Protein AF-A0A7S2GVP0-F1 (afdb_monomer_lite)

Organism: NCBI:txid156173

Secondary structure (DSSP, 8-state):
-----GGG--HHHHHTTPPP--S-SS-HHHHHHHHHHHHHHHHTT--EE-S--TT-SS--PPPTTSPEEEE--TT--S-HHHHHHHHHHHHHHHHHHHHHHTS-------EEEE--TT----S--S---

Structure (mmCIF, N/CA/C/O backbone):
data_AF-A0A7S2GVP0-F1
#
_entry.id   AF-A0A7S2GVP0-F1
#
loop_
_atom_site.group_PDB
_atom_site.id
_atom_site.type_symbol
_atom_site.label_atom_id
_atom_site.label_alt_id
_atom_site.label_comp_id
_atom_site.label_asym_id
_atom_site.label_entity_id
_atom_site.label_seq_id
_atom_site.pdbx_PDB_ins_code
_atom_site.Cartn_x
_atom_site.Cartn_y
_atom_site.Cartn_z
_atom_site.occupancy
_atom_site.B_iso_or_equiv
_atom_site.auth_seq_id
_atom_site.auth_comp_id
_atom_site.auth_asym_id
_atom_site.auth_atom_id
_atom_site.pdbx_PDB_model_num
ATOM 1 N N . GLY A 1 1 ? -15.926 -4.786 -2.960 1.00 49.50 1 GLY A N 1
ATOM 2 C CA . GLY A 1 1 ? -16.446 -4.780 -1.572 1.00 49.50 1 GLY A CA 1
ATOM 3 C C . GLY A 1 1 ? -15.434 -5.474 -0.687 1.00 49.50 1 GLY A C 1
ATOM 4 O O . GLY A 1 1 ? -14.997 -6.552 -1.067 1.00 49.50 1 GLY A O 1
ATOM 5 N N . MET A 1 2 ? -14.986 -4.839 0.401 1.00 56.81 2 MET A N 1
ATOM 6 C CA . MET A 1 2 ? -13.910 -5.371 1.254 1.00 56.81 2 MET A CA 1
ATOM 7 C C . MET A 1 2 ? -14.282 -6.710 1.903 1.00 56.81 2 MET A C 1
ATOM 9 O O . MET A 1 2 ? -15.442 -6.925 2.243 1.00 56.81 2 MET A O 1
ATOM 13 N N . LEU A 1 3 ? -13.283 -7.576 2.103 1.00 61.59 3 LEU A N 1
ATOM 14 C CA . LEU A 1 3 ? -13.438 -8.898 2.729 1.00 61.59 3 LEU A CA 1
ATOM 15 C C . LEU A 1 3 ? -13.035 -8.936 4.213 1.00 61.59 3 LEU A C 1
ATOM 17 O O . LEU A 1 3 ? -13.135 -9.987 4.841 1.00 61.59 3 LEU A O 1
ATOM 21 N N . VAL A 1 4 ? -12.564 -7.824 4.784 1.00 65.56 4 VAL A N 1
ATOM 22 C CA . VAL A 1 4 ? -12.061 -7.816 6.163 1.00 65.56 4 VAL A CA 1
ATOM 23 C C . VAL A 1 4 ? -13.197 -7.641 7.138 1.00 65.56 4 VAL A C 1
ATOM 25 O O . VAL A 1 4 ? -13.856 -6.602 7.162 1.00 65.56 4 VAL A O 1
ATOM 28 N N . ASP A 1 5 ? -13.329 -8.621 8.017 1.00 73.00 5 ASP A N 1
ATOM 29 C CA . ASP A 1 5 ? -14.001 -8.427 9.284 1.00 73.00 5 ASP A CA 1
ATOM 30 C C . ASP A 1 5 ? -13.078 -7.645 10.231 1.00 73.00 5 ASP A C 1
ATOM 32 O O . ASP A 1 5 ? -12.145 -8.191 10.823 1.00 73.00 5 ASP A O 1
ATOM 36 N N . LEU A 1 6 ? -13.313 -6.336 10.344 1.00 79.44 6 LEU A N 1
ATOM 37 C CA . LEU A 1 6 ? -12.548 -5.461 11.237 1.00 79.44 6 LEU A CA 1
ATOM 38 C C . LEU A 1 6 ? -12.749 -5.828 12.715 1.00 79.44 6 LEU A C 1
ATOM 40 O O . LEU A 1 6 ? -11.907 -5.480 13.538 1.00 79.44 6 LEU A O 1
ATOM 44 N N . SER A 1 7 ? -13.812 -6.568 13.058 1.00 77.19 7 SER A N 1
ATOM 45 C CA . SER A 1 7 ? -14.037 -7.035 14.430 1.00 77.19 7 SER A CA 1
ATOM 46 C C . SER A 1 7 ? -13.046 -8.120 14.865 1.00 77.19 7 SER A C 1
ATOM 48 O O . SER A 1 7 ? -12.841 -8.320 16.060 1.00 77.19 7 SER A O 1
ATOM 50 N N . ALA A 1 8 ? -12.364 -8.767 13.912 1.00 80.69 8 ALA A N 1
ATOM 51 C CA . ALA A 1 8 ? -11.320 -9.753 14.183 1.00 80.69 8 ALA A CA 1
ATOM 52 C C . ALA A 1 8 ? -9.960 -9.124 14.554 1.00 80.69 8 ALA A C 1
ATOM 54 O O . ALA A 1 8 ? -9.002 -9.850 14.832 1.00 80.69 8 ALA A O 1
ATOM 55 N N . ILE A 1 9 ? -9.838 -7.791 14.535 1.00 85.19 9 ILE A N 1
ATOM 56 C CA . ILE A 1 9 ? -8.599 -7.096 14.897 1.00 85.19 9 ILE A CA 1
ATOM 57 C C . ILE A 1 9 ? -8.457 -7.051 16.424 1.00 85.19 9 ILE A C 1
ATOM 59 O O . ILE A 1 9 ? -9.256 -6.429 17.122 1.00 85.19 9 ILE A O 1
ATOM 63 N N . ASP A 1 10 ? -7.380 -7.639 16.953 1.00 88.31 10 ASP A N 1
ATOM 64 C CA . ASP A 1 10 ? -6.986 -7.448 18.353 1.00 88.31 10 ASP A CA 1
ATOM 65 C C . ASP A 1 10 ? -6.257 -6.108 18.530 1.00 88.31 10 ASP A C 1
ATOM 67 O O . ASP A 1 10 ? -5.024 -6.013 18.515 1.00 88.31 10 ASP A O 1
ATOM 71 N N . TYR A 1 11 ? -7.043 -5.050 18.725 1.00 89.69 11 TYR A N 1
ATOM 72 C CA . TYR A 1 11 ? -6.526 -3.707 18.979 1.00 89.69 11 TYR A CA 1
ATOM 73 C C . TYR A 1 11 ? -5.663 -3.624 20.243 1.00 89.69 11 TYR A C 1
ATOM 75 O O . TYR A 1 11 ? -4.774 -2.777 20.316 1.00 89.69 11 TYR A O 1
ATOM 83 N N . SER A 1 12 ? -5.870 -4.515 21.221 1.00 88.50 12 SER A N 1
ATOM 84 C CA . SER A 1 12 ? -5.071 -4.533 22.449 1.00 88.50 12 SER A CA 1
ATOM 85 C C . SER A 1 12 ? -3.629 -4.961 22.173 1.00 88.50 12 SER A C 1
ATOM 87 O O . SER A 1 12 ? -2.695 -4.423 22.769 1.00 88.50 12 SER A O 1
ATOM 89 N N . THR A 1 13 ? -3.435 -5.895 21.238 1.00 89.81 13 THR A N 1
ATOM 90 C CA . THR A 1 13 ? -2.105 -6.323 20.797 1.00 89.81 13 THR A CA 1
ATOM 91 C C . THR A 1 13 ? -1.392 -5.198 20.059 1.00 89.81 13 THR A C 1
ATOM 93 O O . THR A 1 13 ? -0.245 -4.902 20.389 1.00 89.81 13 THR A O 1
ATOM 96 N N . ILE A 1 14 ? -2.080 -4.501 19.150 1.00 90.44 14 ILE A N 1
ATOM 97 C CA . ILE A 1 14 ? -1.516 -3.341 18.440 1.00 90.44 14 ILE A CA 1
ATOM 98 C C . ILE A 1 14 ? -1.130 -2.232 19.431 1.00 90.44 14 ILE A C 1
ATOM 100 O O . ILE A 1 14 ? -0.030 -1.689 19.355 1.00 90.44 14 ILE A O 1
ATOM 104 N N . ALA A 1 15 ? -1.995 -1.927 20.406 1.00 88.62 15 ALA A N 1
ATOM 105 C CA . ALA A 1 15 ? -1.746 -0.892 21.411 1.00 88.62 15 ALA A CA 1
ATOM 106 C C . ALA A 1 15 ? -0.496 -1.159 22.272 1.00 88.62 15 ALA A C 1
ATOM 108 O O . ALA A 1 15 ? 0.133 -0.218 22.748 1.00 88.62 15 ALA A O 1
ATOM 109 N N . ARG A 1 16 ? -0.112 -2.431 22.452 1.00 91.38 16 ARG A N 1
ATOM 110 C CA . ARG A 1 16 ? 1.105 -2.843 23.177 1.00 91.38 16 ARG A CA 1
ATOM 111 C C . ARG A 1 16 ? 2.342 -2.984 22.276 1.00 91.38 16 ARG A C 1
ATOM 113 O O . ARG A 1 16 ? 3.358 -3.493 22.738 1.00 91.38 16 ARG A O 1
ATOM 120 N N . GLY A 1 17 ? 2.265 -2.567 21.010 1.00 87.62 17 GLY A N 1
ATOM 121 C CA . GLY A 1 17 ? 3.364 -2.674 20.041 1.00 87.62 17 GLY A CA 1
ATOM 122 C C . GLY A 1 17 ? 3.487 -4.046 19.368 1.00 87.62 17 GLY A C 1
ATOM 123 O O . GLY A 1 17 ? 4.533 -4.365 18.809 1.00 87.62 17 GLY A O 1
ATOM 124 N N . GLY A 1 18 ? 2.448 -4.879 19.436 1.00 91.44 18 GLY A N 1
ATOM 125 C CA . GLY A 1 18 ? 2.398 -6.163 18.742 1.00 91.44 18 GLY A CA 1
ATOM 126 C C . GLY A 1 18 ? 2.017 -6.041 17.264 1.00 91.44 18 GLY A C 1
ATOM 127 O O . GLY A 1 18 ? 1.566 -4.999 16.791 1.00 91.44 18 GLY A O 1
ATOM 128 N N . VAL A 1 19 ? 2.169 -7.148 16.536 1.00 89.69 19 VAL A N 1
ATOM 129 C CA . VAL A 1 19 ? 1.882 -7.237 15.097 1.00 89.69 19 VAL A CA 1
ATOM 130 C C . VAL A 1 19 ? 0.524 -7.895 14.868 1.00 89.69 19 VAL A C 1
ATOM 132 O O . VAL A 1 19 ? 0.249 -8.970 15.399 1.00 89.69 19 VAL A O 1
ATOM 135 N N . PHE A 1 20 ? -0.305 -7.275 14.030 1.00 88.19 20 PHE A N 1
ATOM 136 C CA . PHE A 1 20 ? -1.538 -7.867 13.514 1.00 88.19 20 PHE A CA 1
ATOM 137 C C . PHE A 1 20 ? -1.327 -8.377 12.082 1.00 88.19 20 PHE A C 1
ATOM 139 O O . PHE A 1 20 ? -0.672 -7.720 11.275 1.00 88.19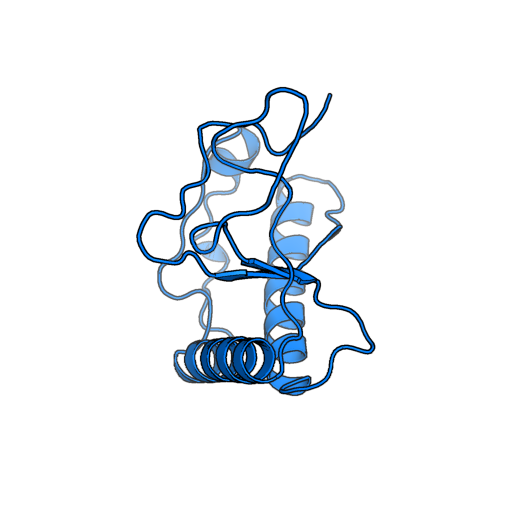 20 PHE A O 1
ATOM 146 N N . THR A 1 21 ? -1.906 -9.535 11.750 1.00 88.81 21 THR A N 1
ATOM 147 C CA . THR A 1 21 ? -1.867 -10.099 10.392 1.00 88.81 21 THR A CA 1
ATOM 148 C C . THR A 1 21 ? -3.264 -10.511 9.936 1.00 88.81 21 THR A C 1
ATOM 150 O O . THR A 1 21 ? -4.051 -11.039 10.718 1.00 88.81 21 THR A O 1
ATOM 153 N N . SER A 1 22 ? -3.565 -10.299 8.653 1.00 86.56 22 SER A N 1
ATOM 154 C CA . SER A 1 22 ? -4.806 -10.748 8.013 1.00 86.56 22 SER A CA 1
ATOM 155 C C . SER A 1 22 ? -4.493 -11.461 6.701 1.00 86.56 22 SER A C 1
ATOM 157 O O . SER A 1 22 ? -3.666 -10.997 5.918 1.00 86.56 22 SER A O 1
ATOM 159 N N . ARG A 1 23 ? -5.153 -12.599 6.456 1.00 84.69 23 ARG A N 1
ATOM 160 C CA . ARG A 1 23 ? -4.939 -13.434 5.257 1.00 84.69 23 ARG A CA 1
ATOM 161 C C . ARG A 1 23 ? -5.842 -13.071 4.076 1.00 84.69 23 ARG A C 1
ATOM 163 O O . ARG A 1 23 ? -5.585 -13.521 2.967 1.00 84.69 23 ARG A O 1
ATOM 170 N N . ALA A 1 24 ? -6.887 -12.281 4.306 1.00 86.44 24 ALA A N 1
ATOM 171 C CA . ALA A 1 24 ? -7.902 -11.950 3.306 1.00 86.44 24 ALA A CA 1
ATOM 172 C C . ALA A 1 24 ? -8.254 -10.457 3.361 1.00 86.44 24 ALA A C 1
ATOM 174 O O . ALA A 1 24 ? -9.423 -10.083 3.413 1.00 86.44 24 ALA A O 1
ATOM 175 N N . PHE A 1 25 ? -7.225 -9.597 3.391 1.00 90.19 25 PHE A N 1
ATOM 176 C CA . PHE A 1 25 ? -7.435 -8.153 3.515 1.00 90.19 25 PHE A CA 1
ATOM 177 C C . PHE A 1 25 ? -8.176 -7.554 2.309 1.00 90.19 25 PHE A C 1
ATOM 179 O O . PHE A 1 25 ? -9.059 -6.711 2.452 1.00 90.19 25 PHE A O 1
ATOM 186 N N . LEU A 1 26 ? -7.848 -8.036 1.110 1.00 92.94 26 LEU A N 1
ATOM 187 C CA . LEU A 1 26 ? -8.411 -7.558 -0.147 1.00 92.94 26 LEU A CA 1
ATOM 188 C C . LEU A 1 26 ? -9.064 -8.706 -0.924 1.00 92.94 26 LEU A C 1
ATOM 190 O O . LEU A 1 26 ? -8.631 -9.856 -0.801 1.00 92.94 26 LEU A O 1
ATOM 194 N N . PRO A 1 27 ? -10.061 -8.406 -1.773 1.00 93.56 27 PRO A N 1
ATOM 195 C CA . PRO A 1 27 ? -10.568 -9.359 -2.751 1.00 93.56 27 PRO A CA 1
ATOM 196 C C . PRO A 1 27 ? -9.453 -9.900 -3.662 1.00 93.56 27 PRO A C 1
ATOM 198 O O . PRO A 1 27 ? -8.612 -9.115 -4.105 1.00 93.56 27 PRO A O 1
ATOM 201 N N . PRO A 1 28 ? -9.466 -11.198 -4.029 1.00 94.69 28 PRO A N 1
ATOM 202 C CA . PRO A 1 28 ? -8.472 -11.773 -4.940 1.00 94.69 28 PRO A CA 1
ATOM 203 C C . PRO A 1 28 ? -8.342 -11.023 -6.272 1.00 94.69 28 PRO A C 1
ATOM 205 O O . PRO A 1 28 ? -7.235 -10.870 -6.778 1.00 94.69 28 PRO A O 1
ATOM 208 N N . ALA A 1 29 ? -9.456 -10.512 -6.806 1.00 96.00 29 ALA A N 1
ATOM 209 C CA . ALA A 1 29 ? -9.462 -9.712 -8.030 1.00 96.00 29 ALA A CA 1
ATOM 210 C C . ALA A 1 29 ? -8.670 -8.404 -7.872 1.00 96.00 29 ALA A C 1
ATOM 212 O O . ALA A 1 29 ? -7.858 -8.081 -8.728 1.00 96.00 29 ALA A O 1
ATOM 213 N N . LEU A 1 30 ? -8.833 -7.699 -6.747 1.00 96.50 30 LEU A N 1
ATOM 214 C CA . LEU A 1 30 ? -8.085 -6.471 -6.473 1.00 96.50 30 LEU A CA 1
ATOM 215 C C . LEU A 1 30 ? -6.588 -6.755 -6.287 1.00 96.50 30 LEU A C 1
ATOM 217 O O . LEU A 1 30 ? -5.751 -5.998 -6.768 1.00 96.50 30 LEU A O 1
ATOM 221 N N . ILE A 1 31 ? -6.238 -7.870 -5.636 1.00 96.62 31 ILE A N 1
ATOM 222 C CA . ILE A 1 31 ? -4.839 -8.313 -5.516 1.00 96.62 31 ILE A CA 1
ATOM 223 C C . ILE A 1 31 ? -4.233 -8.569 -6.902 1.00 96.62 31 ILE A C 1
ATOM 225 O O . ILE A 1 31 ? -3.086 -8.190 -7.136 1.00 96.62 31 ILE A O 1
ATOM 229 N N . ALA A 1 32 ? -4.983 -9.206 -7.806 1.00 97.50 32 ALA A N 1
ATOM 230 C CA . ALA A 1 32 ? -4.541 -9.440 -9.176 1.00 97.50 32 ALA A CA 1
ATOM 231 C C . ALA A 1 32 ? -4.332 -8.116 -9.929 1.00 97.50 32 ALA A C 1
ATOM 233 O O . ALA A 1 32 ? -3.239 -7.899 -10.440 1.00 97.50 32 ALA A O 1
ATOM 234 N N . SER A 1 33 ? -5.298 -7.192 -9.889 1.00 98.12 33 SER A N 1
ATOM 235 C CA . SER A 1 33 ? -5.172 -5.874 -10.531 1.00 98.12 33 SER A CA 1
ATOM 236 C C . SER A 1 33 ? -3.967 -5.076 -10.025 1.00 98.12 33 SER A C 1
ATOM 238 O O . SER A 1 33 ? -3.187 -4.574 -10.826 1.00 98.12 33 SER A O 1
ATOM 240 N N . LEU A 1 34 ? -3.752 -5.005 -8.705 1.00 97.94 34 LEU A N 1
ATOM 241 C CA . LEU A 1 34 ? -2.594 -4.306 -8.125 1.00 97.94 34 LEU A CA 1
ATOM 242 C C . LEU A 1 34 ? -1.259 -4.951 -8.527 1.00 97.94 34 LEU A C 1
ATOM 244 O O . LEU A 1 34 ? -0.256 -4.259 -8.695 1.00 97.94 34 LEU A O 1
ATOM 248 N N . ARG A 1 35 ? -1.228 -6.282 -8.666 1.00 97.69 35 ARG A N 1
ATOM 249 C CA . ARG A 1 35 ? -0.039 -7.005 -9.127 1.00 97.69 35 ARG A CA 1
ATOM 250 C C . ARG A 1 35 ? 0.250 -6.710 -10.594 1.00 97.69 35 ARG A C 1
ATOM 252 O O . ARG A 1 35 ? 1.393 -6.405 -10.923 1.00 97.69 35 ARG A O 1
ATOM 259 N N . ASP A 1 36 ? -0.759 -6.816 -11.448 1.00 98.19 36 ASP A N 1
ATOM 260 C CA . ASP A 1 36 ? -0.618 -6.589 -12.885 1.00 98.19 36 ASP A CA 1
ATOM 261 C C . ASP A 1 36 ? -0.217 -5.134 -13.165 1.00 98.19 36 ASP A C 1
ATOM 263 O O . ASP A 1 36 ? 0.660 -4.881 -13.990 1.00 98.19 36 ASP A O 1
ATOM 267 N N . ASP A 1 37 ? -0.765 -4.188 -12.400 1.00 98.19 37 ASP A N 1
ATOM 268 C CA . ASP A 1 37 ? -0.365 -2.782 -12.409 1.00 98.19 37 ASP A CA 1
ATOM 269 C C . ASP A 1 37 ? 1.113 -2.588 -12.036 1.00 98.19 37 ASP A C 1
ATOM 271 O O . ASP A 1 37 ? 1.859 -1.936 -12.768 1.00 98.19 37 ASP A O 1
ATOM 275 N N . ALA A 1 38 ? 1.578 -3.204 -10.943 1.00 97.25 38 ALA A N 1
ATOM 276 C CA . ALA A 1 38 ? 2.982 -3.129 -10.540 1.00 97.25 38 ALA A CA 1
ATOM 277 C C . ALA A 1 38 ? 3.931 -3.688 -11.619 1.00 97.25 38 ALA A C 1
ATOM 279 O O . ALA A 1 38 ? 4.968 -3.085 -11.894 1.00 97.25 38 ALA A O 1
ATOM 280 N N . LEU A 1 39 ? 3.569 -4.805 -12.258 1.00 95.88 39 LEU A N 1
ATOM 281 C CA . LEU A 1 39 ? 4.357 -5.414 -13.336 1.00 95.88 39 LEU A CA 1
ATOM 282 C C . LEU A 1 39 ? 4.361 -4.556 -14.608 1.00 95.88 39 LEU A C 1
ATOM 284 O O . LEU A 1 39 ? 5.404 -4.402 -15.247 1.00 95.88 39 LEU A O 1
ATOM 288 N N . ALA A 1 40 ? 3.220 -3.963 -14.965 1.00 97.00 40 ALA A N 1
ATOM 289 C CA . ALA A 1 40 ? 3.131 -3.041 -16.091 1.00 97.00 40 ALA A CA 1
ATOM 290 C C . ALA A 1 40 ? 4.038 -1.823 -15.868 1.00 97.00 40 ALA A C 1
ATOM 292 O O . ALA A 1 40 ? 4.854 -1.496 -16.732 1.00 97.00 40 ALA A O 1
ATOM 293 N N . LEU A 1 41 ? 3.972 -1.216 -14.681 1.00 97.00 41 LEU A N 1
ATOM 294 C CA . LEU A 1 41 ? 4.819 -0.088 -14.296 1.00 97.00 41 LEU A CA 1
ATOM 295 C C . LEU A 1 41 ? 6.314 -0.450 -14.283 1.00 97.00 41 LEU A C 1
ATOM 297 O O . LEU A 1 41 ? 7.144 0.367 -14.690 1.00 97.00 41 LEU A O 1
ATOM 301 N N . GLU A 1 42 ? 6.680 -1.664 -13.857 1.00 94.44 42 GLU A N 1
ATOM 302 C CA . GLU A 1 42 ? 8.065 -2.150 -13.944 1.00 94.44 42 GLU A CA 1
ATOM 303 C C . GLU A 1 42 ? 8.521 -2.248 -15.403 1.00 94.44 42 GLU A C 1
ATOM 305 O O . GLU A 1 42 ? 9.574 -1.713 -15.751 1.00 94.44 42 GLU A O 1
ATOM 310 N N . SER A 1 43 ? 7.714 -2.864 -16.272 1.00 94.44 43 SER A N 1
ATOM 311 C CA . SER A 1 43 ? 8.044 -3.033 -17.697 1.00 94.44 43 SER A CA 1
ATOM 312 C C . SER A 1 43 ? 8.205 -1.705 -18.448 1.00 94.44 43 SER A C 1
ATOM 314 O O . SER A 1 43 ? 8.938 -1.627 -19.431 1.00 94.44 43 SER A O 1
ATOM 316 N N . GLN A 1 44 ? 7.554 -0.651 -17.954 1.00 95.12 44 GLN A N 1
ATOM 317 C CA . GLN A 1 44 ? 7.626 0.716 -18.471 1.00 95.12 44 GLN A CA 1
ATOM 318 C C . GLN A 1 44 ? 8.799 1.522 -17.887 1.00 95.12 44 GLN A C 1
ATOM 320 O O . GLN A 1 44 ? 8.996 2.676 -18.258 1.00 95.12 44 GLN A O 1
ATOM 325 N N . GLY A 1 45 ? 9.585 0.940 -16.975 1.00 93.38 45 GLY A N 1
ATOM 326 C CA . GLY A 1 45 ? 10.747 1.596 -16.374 1.00 93.38 45 GLY A CA 1
ATOM 327 C C . GLY A 1 45 ? 10.401 2.637 -15.307 1.00 93.38 45 GLY A C 1
ATOM 328 O O . GLY A 1 45 ? 11.218 3.507 -15.017 1.00 93.38 45 GLY A O 1
ATOM 329 N N . HIS A 1 46 ? 9.209 2.574 -14.703 1.00 93.38 46 HIS A N 1
ATOM 330 C CA . HIS A 1 46 ? 8.796 3.544 -13.680 1.00 93.38 46 HIS A CA 1
ATOM 331 C C . HIS A 1 46 ? 9.432 3.312 -12.301 1.00 93.38 46 HIS A C 1
ATOM 333 O O . HIS A 1 46 ? 9.344 4.186 -11.432 1.00 93.38 46 HIS A O 1
ATOM 339 N N . PHE A 1 47 ? 10.041 2.147 -12.085 1.00 92.19 47 PHE A N 1
ATOM 340 C CA . PHE A 1 47 ? 10.686 1.776 -10.831 1.00 92.19 47 PHE A CA 1
ATOM 341 C C . PHE A 1 47 ? 12.125 2.285 -10.756 1.00 92.19 47 PHE A C 1
ATOM 343 O O . PHE A 1 47 ? 12.845 2.302 -11.751 1.00 92.19 47 PHE A O 1
ATOM 350 N N . ALA A 1 48 ? 12.555 2.625 -9.544 1.00 86.94 48 ALA A N 1
ATOM 351 C CA . ALA A 1 48 ? 13.934 2.982 -9.245 1.00 86.94 48 ALA A CA 1
ATOM 352 C C . ALA A 1 48 ? 14.497 2.071 -8.142 1.00 86.94 48 ALA A C 1
ATOM 354 O O . ALA A 1 48 ? 13.736 1.605 -7.288 1.00 86.94 48 ALA A O 1
ATOM 355 N N . PRO A 1 49 ? 15.816 1.822 -8.121 1.00 80.94 49 PRO A N 1
ATOM 356 C CA . PRO A 1 49 ? 16.461 1.177 -6.986 1.00 80.94 49 PRO A CA 1
ATOM 357 C C . PRO A 1 49 ? 16.190 1.923 -5.673 1.00 80.94 49 PRO A C 1
ATOM 359 O O . PRO A 1 49 ? 16.302 3.147 -5.589 1.00 80.94 49 PRO A O 1
ATOM 362 N N . SER A 1 50 ? 15.835 1.176 -4.632 1.00 73.56 50 SER A N 1
ATOM 363 C CA . SER A 1 50 ? 15.679 1.683 -3.271 1.00 73.56 50 SER A CA 1
ATOM 364 C C . SER A 1 50 ? 17.056 1.788 -2.616 1.00 73.56 50 SER A C 1
ATOM 366 O O . SER A 1 50 ? 17.706 0.771 -2.403 1.00 73.56 50 SER A O 1
ATOM 368 N N . GLY A 1 51 ? 17.479 3.000 -2.231 1.00 57.81 51 GLY A N 1
ATOM 369 C CA . GLY A 1 51 ? 18.755 3.316 -1.547 1.00 57.81 51 GLY A CA 1
ATOM 370 C C . GLY A 1 51 ? 19.043 2.582 -0.226 1.00 57.81 51 GLY A C 1
ATOM 371 O O . GLY A 1 51 ? 20.086 2.800 0.387 1.00 57.81 51 GLY A O 1
ATOM 372 N N . LEU A 1 52 ? 18.140 1.708 0.216 1.00 56.28 52 LEU A N 1
ATOM 373 C CA . LEU A 1 52 ? 18.356 0.727 1.276 1.00 56.28 52 LEU A CA 1
ATOM 374 C C . LEU A 1 52 ? 19.036 -0.517 0.673 1.00 56.28 52 LEU A C 1
ATOM 376 O O . LEU A 1 52 ? 18.417 -1.573 0.575 1.00 56.28 52 LEU A O 1
ATOM 380 N N . SER A 1 53 ? 20.273 -0.377 0.189 1.00 46.66 53 SER A N 1
ATOM 381 C CA . SER A 1 53 ? 21.035 -1.513 -0.345 1.00 46.66 53 SER A CA 1
ATOM 382 C C . SER A 1 53 ? 21.637 -2.365 0.774 1.00 46.66 53 SER A C 1
ATOM 384 O O . SER A 1 53 ? 21.907 -1.897 1.884 1.00 46.66 53 SER A O 1
ATOM 386 N N . ASN A 1 54 ? 21.918 -3.624 0.445 1.00 44.59 54 ASN A N 1
ATOM 387 C CA . ASN A 1 54 ? 22.581 -4.606 1.307 1.00 44.59 54 ASN A CA 1
ATOM 388 C C . ASN A 1 54 ? 24.013 -4.217 1.741 1.00 44.59 54 ASN A C 1
ATOM 390 O O . ASN A 1 54 ? 24.646 -4.957 2.492 1.00 44.59 54 ASN A O 1
ATOM 394 N N . THR A 1 55 ? 24.558 -3.092 1.264 1.00 42.72 55 THR A N 1
ATOM 395 C CA . THR A 1 55 ? 25.983 -2.740 1.387 1.00 42.72 55 THR A CA 1
ATOM 396 C C . THR A 1 55 ? 26.204 -1.257 1.687 1.00 42.72 55 THR A C 1
ATOM 398 O O . THR A 1 55 ? 27.079 -0.628 1.094 1.00 42.72 55 THR A O 1
ATOM 401 N N . ALA A 1 56 ? 25.423 -0.657 2.589 1.00 42.69 56 ALA A N 1
ATOM 402 C CA . ALA A 1 56 ? 25.556 0.757 2.946 1.00 42.69 56 ALA A CA 1
ATOM 403 C C . ALA A 1 56 ? 26.897 1.106 3.642 1.00 42.69 56 ALA A C 1
ATOM 405 O O . ALA A 1 56 ? 26.962 1.318 4.849 1.00 42.69 56 ALA A O 1
ATOM 406 N N . GLN A 1 57 ? 27.963 1.236 2.846 1.00 45.78 57 GLN A N 1
ATOM 407 C CA . GLN A 1 57 ? 29.174 2.000 3.130 1.00 45.78 57 GLN A CA 1
ATOM 408 C C . GLN A 1 57 ? 29.534 2.859 1.899 1.00 45.78 57 GLN A C 1
ATOM 410 O O . GLN A 1 57 ? 30.054 2.382 0.900 1.00 45.78 57 GLN A O 1
ATOM 415 N N . ILE A 1 58 ? 29.232 4.157 2.008 1.00 46.16 58 ILE A N 1
ATOM 416 C CA . ILE A 1 58 ? 29.974 5.319 1.472 1.00 46.16 58 ILE A CA 1
ATOM 417 C C . ILE A 1 58 ? 30.067 5.524 -0.064 1.00 46.16 58 ILE A C 1
ATOM 419 O O . ILE A 1 58 ? 30.275 6.657 -0.488 1.00 46.16 58 ILE A O 1
ATOM 423 N N . SER A 1 59 ? 29.787 4.553 -0.934 1.00 46.25 59 SER A N 1
ATOM 424 C CA . SER A 1 59 ? 29.725 4.805 -2.391 1.00 46.25 59 SER A CA 1
ATOM 425 C C . SER A 1 59 ? 28.858 3.765 -3.101 1.00 46.25 59 SER A C 1
ATOM 427 O O . SER A 1 59 ? 29.289 2.625 -3.254 1.00 46.25 59 SER A O 1
ATOM 429 N N . GLN A 1 60 ? 27.632 4.106 -3.509 1.00 50.59 60 GLN A N 1
ATOM 430 C CA . GLN A 1 60 ? 26.696 3.105 -4.038 1.00 50.59 60 GLN A CA 1
ATOM 431 C C . GLN A 1 60 ? 26.567 3.164 -5.559 1.00 50.59 60 GLN A C 1
ATOM 433 O O . GLN A 1 60 ? 25.958 4.076 -6.112 1.00 50.59 60 GLN A O 1
ATOM 438 N N . GLY A 1 61 ? 27.116 2.145 -6.219 1.00 43.16 61 GLY A N 1
ATOM 439 C CA . GLY A 1 61 ? 26.548 1.640 -7.460 1.00 43.16 61 GLY A CA 1
ATOM 440 C C . GLY A 1 61 ? 25.393 0.719 -7.088 1.00 43.16 61 GLY A C 1
ATOM 441 O O . GLY A 1 61 ? 25.606 -0.262 -6.379 1.00 43.16 61 GLY A O 1
ATOM 442 N N . PHE A 1 62 ? 24.183 1.061 -7.514 1.00 52.94 62 PHE A N 1
ATOM 443 C CA . PHE A 1 62 ? 23.064 0.129 -7.466 1.00 52.94 62 PHE A CA 1
ATOM 444 C C . PHE A 1 62 ? 23.394 -1.089 -8.337 1.00 52.94 62 PHE A C 1
ATOM 446 O O . PHE A 1 62 ? 23.895 -0.931 -9.452 1.00 52.94 62 PHE A O 1
ATOM 453 N N . GLY A 1 63 ? 23.159 -2.289 -7.819 1.00 55.53 63 GLY A N 1
ATOM 454 C CA . GLY A 1 63 ? 23.296 -3.538 -8.557 1.00 55.53 63 GLY A CA 1
ATOM 455 C C . GLY A 1 63 ? 21.954 -4.019 -9.106 1.00 55.53 63 GLY A C 1
ATOM 456 O O . GLY A 1 63 ? 20.892 -3.682 -8.588 1.00 55.53 63 GLY A O 1
ATOM 457 N N . ASP A 1 64 ? 21.989 -4.898 -10.108 1.00 60.47 64 ASP A N 1
ATOM 458 C CA . ASP A 1 64 ? 20.783 -5.455 -10.753 1.00 60.47 64 ASP A CA 1
ATOM 459 C C . ASP A 1 64 ? 19.846 -6.228 -9.800 1.00 60.47 64 ASP A C 1
ATOM 461 O O . ASP A 1 64 ? 18.688 -6.501 -10.136 1.00 60.47 64 ASP A O 1
ATOM 465 N N . ASN A 1 65 ? 20.348 -6.576 -8.610 1.00 64.25 65 ASN A N 1
ATOM 466 C CA . ASN A 1 65 ? 19.644 -7.329 -7.573 1.00 64.25 65 ASN A CA 1
ATOM 467 C C . ASN A 1 65 ? 19.001 -6.440 -6.499 1.00 64.25 65 ASN A C 1
ATOM 469 O O . ASN A 1 65 ? 18.388 -6.973 -5.572 1.00 64.25 65 ASN A O 1
ATOM 473 N N . ASP A 1 66 ? 19.146 -5.118 -6.585 1.00 69.56 66 ASP A N 1
ATOM 474 C CA . ASP A 1 66 ? 18.570 -4.225 -5.589 1.00 69.56 66 ASP A CA 1
ATOM 475 C C . ASP A 1 66 ? 17.040 -4.252 -5.620 1.00 69.56 66 ASP A C 1
ATOM 477 O O . ASP A 1 66 ? 16.389 -4.449 -6.652 1.00 69.56 66 ASP A O 1
ATOM 4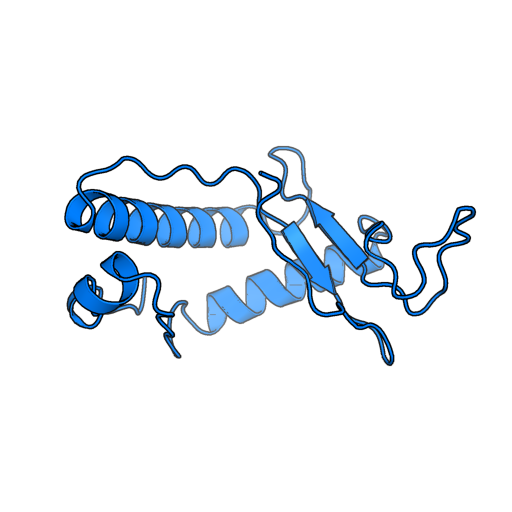81 N N . ARG A 1 67 ? 16.460 -4.032 -4.440 1.00 79.12 67 ARG A N 1
ATOM 482 C CA . ARG A 1 67 ? 15.027 -3.812 -4.277 1.00 79.12 67 ARG A CA 1
ATOM 483 C C . ARG A 1 67 ? 14.610 -2.622 -5.136 1.00 79.12 67 ARG A C 1
ATOM 485 O O . ARG A 1 67 ? 15.145 -1.525 -4.983 1.00 79.12 67 ARG A O 1
ATOM 492 N N . LEU A 1 68 ? 13.615 -2.822 -5.988 1.00 86.69 68 LEU A N 1
ATOM 493 C CA . LEU A 1 68 ? 13.033 -1.762 -6.798 1.00 86.69 68 LEU A CA 1
ATOM 494 C C . LEU A 1 68 ? 11.782 -1.217 -6.124 1.00 86.69 68 LEU A C 1
ATOM 496 O O . LEU A 1 68 ? 10.943 -1.986 -5.656 1.00 86.69 68 LEU A O 1
ATOM 500 N N . VAL A 1 69 ? 11.634 0.103 -6.110 1.00 90.19 69 VAL A N 1
ATOM 501 C CA . VAL A 1 69 ? 10.468 0.778 -5.541 1.00 90.19 69 VAL A CA 1
ATOM 502 C C . VAL A 1 69 ? 9.843 1.753 -6.524 1.00 90.19 69 VAL A C 1
ATOM 504 O O . VAL A 1 69 ? 10.520 2.372 -7.349 1.00 90.19 69 VAL A O 1
ATOM 507 N N . ARG A 1 70 ? 8.527 1.915 -6.402 1.00 94.69 70 ARG A N 1
ATOM 508 C CA . ARG A 1 70 ? 7.770 2.958 -7.089 1.00 94.69 70 ARG A CA 1
ATOM 509 C C . ARG A 1 70 ? 6.761 3.581 -6.141 1.00 94.69 70 ARG A C 1
ATOM 511 O O . ARG A 1 70 ? 5.784 2.934 -5.777 1.00 94.69 70 ARG A O 1
ATOM 518 N N . ALA A 1 71 ? 6.976 4.847 -5.790 1.00 93.44 71 ALA A N 1
ATOM 519 C CA . ALA A 1 71 ? 6.009 5.624 -5.024 1.00 93.44 71 ALA A CA 1
ATOM 520 C C . ALA A 1 71 ? 4.691 5.778 -5.794 1.00 93.44 71 ALA A C 1
ATOM 522 O O . ALA A 1 71 ? 4.690 6.072 -6.996 1.00 93.44 71 ALA A O 1
ATOM 523 N N . VAL A 1 72 ? 3.580 5.585 -5.085 1.00 93.44 72 VAL A N 1
ATOM 524 C CA . VAL A 1 72 ? 2.230 5.842 -5.579 1.00 93.44 72 VAL A CA 1
ATOM 525 C C . VAL A 1 72 ? 1.947 7.325 -5.394 1.00 93.44 72 VAL A C 1
ATOM 527 O O . VAL A 1 72 ? 1.693 7.796 -4.290 1.00 93.44 72 VAL A O 1
ATOM 530 N N . THR A 1 73 ? 2.018 8.063 -6.495 1.00 91.69 73 THR A N 1
ATOM 531 C CA . THR A 1 73 ? 1.734 9.498 -6.553 1.00 91.69 73 THR A CA 1
ATOM 532 C C . THR A 1 73 ? 0.446 9.748 -7.348 1.00 91.69 73 THR A C 1
ATOM 534 O O . THR A 1 73 ? 0.038 8.884 -8.131 1.00 91.69 73 THR A O 1
ATOM 537 N N . PRO A 1 74 ? -0.233 10.899 -7.174 1.00 87.69 74 PRO A N 1
ATOM 538 C CA . PRO A 1 74 ? -1.478 11.196 -7.896 1.00 87.69 74 PRO A CA 1
ATOM 539 C C . PRO A 1 74 ? -1.351 11.172 -9.427 1.00 87.69 74 PRO A C 1
ATOM 541 O O . PRO A 1 74 ? -2.329 10.912 -10.126 1.00 87.69 74 PRO A O 1
ATOM 544 N N . ASP A 1 75 ? -0.152 11.448 -9.935 1.00 90.44 75 ASP A N 1
ATOM 545 C CA . ASP A 1 75 ? 0.226 11.468 -11.348 1.00 90.44 75 ASP A CA 1
ATOM 546 C C . ASP A 1 75 ? 0.763 10.120 -11.860 1.00 90.44 75 ASP A C 1
ATOM 548 O O . ASP A 1 75 ? 1.083 10.004 -13.039 1.00 90.44 75 ASP A O 1
ATOM 552 N N . LEU A 1 76 ? 0.853 9.088 -11.012 1.00 93.12 76 LEU A N 1
ATOM 553 C CA . LEU A 1 76 ? 1.290 7.765 -11.449 1.00 93.12 76 LEU A CA 1
ATOM 554 C C . LEU A 1 76 ? 0.285 7.175 -12.452 1.00 93.12 76 LEU A C 1
ATOM 556 O O . LEU A 1 76 ? -0.909 7.026 -12.159 1.00 93.12 76 LEU A O 1
ATOM 560 N N . GLU A 1 77 ? 0.790 6.797 -13.623 1.00 92.00 77 GLU A N 1
ATOM 561 C CA . GLU A 1 77 ? 0.038 6.094 -14.664 1.00 92.00 77 GLU A CA 1
ATOM 562 C C . GLU A 1 77 ? -0.322 4.648 -14.262 1.00 92.00 77 GLU A C 1
ATOM 564 O O . GLU A 1 77 ? -0.035 4.203 -13.150 1.00 92.00 77 GLU A O 1
ATOM 569 N N . GLY A 1 78 ? -1.030 3.912 -15.122 1.00 94.38 78 GLY A N 1
ATOM 570 C CA . GLY A 1 78 ? -1.477 2.538 -14.845 1.00 94.38 78 GLY A CA 1
ATOM 571 C C . GLY A 1 78 ? -2.873 2.453 -14.217 1.00 94.38 78 GLY A C 1
ATOM 572 O O . GLY A 1 78 ? -3.715 3.328 -14.430 1.00 94.38 78 GLY A O 1
ATOM 573 N N . ASP A 1 79 ? -3.132 1.400 -13.444 1.00 97.06 79 ASP A N 1
ATOM 574 C CA . ASP A 1 79 ? -4.446 1.095 -12.865 1.00 97.06 79 ASP A CA 1
ATOM 575 C C . ASP A 1 79 ? -4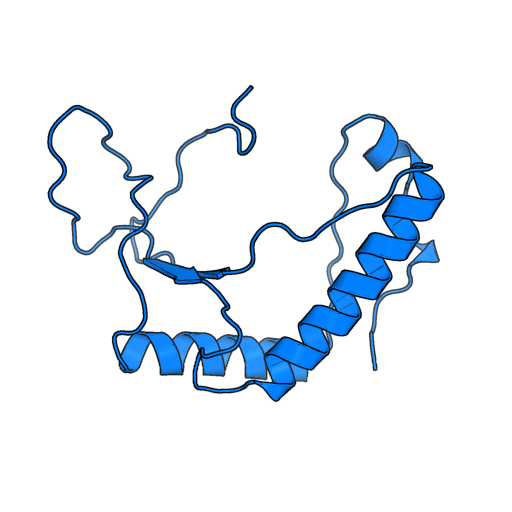.749 1.961 -11.629 1.00 97.06 79 ASP A C 1
ATOM 577 O O . ASP A 1 79 ? -4.625 1.571 -10.463 1.00 97.06 79 ASP A O 1
ATOM 581 N N . ARG A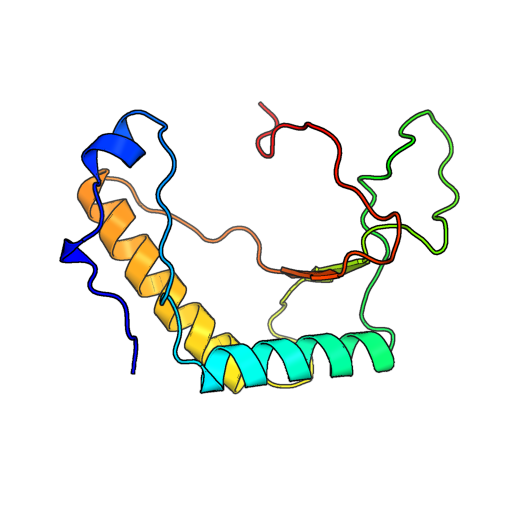 1 80 ? -5.155 3.203 -11.902 1.00 96.00 80 ARG A N 1
ATOM 582 C CA . ARG A 1 80 ? -5.543 4.178 -10.875 1.00 96.00 80 ARG A CA 1
ATOM 583 C C . ARG A 1 80 ? -6.756 3.723 -10.068 1.00 96.00 80 ARG A C 1
ATOM 585 O O . ARG A 1 80 ? -6.874 4.103 -8.903 1.00 96.00 80 ARG A O 1
ATOM 592 N N . ASP A 1 81 ? -7.655 2.944 -10.658 1.00 96.12 81 ASP A N 1
ATOM 593 C CA . ASP A 1 81 ? -8.896 2.549 -10.000 1.00 96.12 81 ASP A CA 1
ATOM 594 C C . ASP A 1 81 ? -8.659 1.424 -8.991 1.00 96.12 81 ASP A C 1
ATOM 596 O O . ASP A 1 81 ? -9.154 1.526 -7.865 1.00 96.12 81 ASP A O 1
ATOM 600 N N . ALA A 1 82 ? -7.806 0.445 -9.310 1.00 96.81 82 ALA A N 1
ATOM 601 C CA . ALA A 1 82 ? -7.344 -0.541 -8.334 1.00 96.81 82 ALA A CA 1
ATOM 602 C C . ALA A 1 82 ? -6.641 0.132 -7.145 1.00 96.81 82 ALA A C 1
ATOM 604 O O . ALA A 1 82 ? -6.947 -0.155 -5.984 1.00 96.81 82 ALA A O 1
ATOM 605 N N . ARG A 1 83 ? -5.751 1.101 -7.405 1.00 96.69 83 ARG A N 1
ATOM 606 C CA . ARG A 1 83 ? -5.068 1.847 -6.333 1.00 96.69 83 ARG A CA 1
ATOM 607 C C . ARG A 1 83 ? -6.038 2.653 -5.467 1.00 96.69 83 ARG A C 1
ATOM 609 O O . ARG A 1 83 ? -5.883 2.669 -4.250 1.00 96.69 83 ARG A O 1
ATOM 616 N N . ARG A 1 84 ? -7.070 3.265 -6.059 1.00 95.25 84 ARG A N 1
ATOM 617 C CA . ARG A 1 84 ? -8.141 3.953 -5.314 1.00 95.25 84 ARG A CA 1
ATOM 618 C C . ARG A 1 84 ? -8.978 2.996 -4.475 1.00 95.25 84 ARG A C 1
ATOM 620 O O . ARG A 1 84 ? -9.362 3.348 -3.363 1.00 95.25 84 ARG A O 1
ATOM 627 N N . GLU A 1 85 ? -9.303 1.809 -4.986 1.00 95.50 85 GLU A N 1
ATOM 628 C CA . GLU A 1 85 ? -10.035 0.812 -4.199 1.00 95.50 85 GLU A CA 1
ATOM 629 C C . GLU A 1 85 ? -9.202 0.335 -3.005 1.00 95.50 85 GLU A C 1
ATOM 631 O O . GLU A 1 85 ? -9.719 0.246 -1.889 1.00 95.50 85 GLU A O 1
ATOM 636 N N . PHE A 1 86 ? -7.903 0.118 -3.211 1.00 95.12 86 PHE A N 1
ATOM 637 C CA . PHE A 1 86 ? -6.976 -0.197 -2.132 1.00 95.12 86 PHE A CA 1
ATOM 638 C C . PHE A 1 86 ? -6.859 0.934 -1.101 1.00 95.12 86 PHE A C 1
ATOM 640 O O . PHE A 1 86 ? -6.927 0.663 0.098 1.00 95.12 86 PHE A O 1
ATOM 647 N N . ASP A 1 87 ? -6.767 2.192 -1.537 1.00 94.38 87 ASP A N 1
ATOM 648 C CA . ASP A 1 87 ? -6.696 3.344 -0.630 1.00 94.38 87 ASP A CA 1
ATOM 649 C C . ASP A 1 87 ? -7.958 3.474 0.239 1.00 94.38 87 ASP A C 1
ATOM 651 O O . ASP A 1 87 ? -7.864 3.684 1.446 1.00 94.38 87 ASP A O 1
ATOM 655 N N . ARG A 1 88 ? -9.152 3.222 -0.316 1.00 93.94 88 ARG A N 1
ATOM 656 C CA . ARG A 1 88 ? -10.392 3.162 0.486 1.00 93.94 88 ARG A CA 1
ATOM 657 C C . ARG A 1 88 ? -10.338 2.069 1.555 1.00 93.94 88 ARG A C 1
ATOM 659 O O . ARG A 1 88 ? -10.808 2.282 2.678 1.00 93.94 88 ARG A O 1
ATOM 666 N N . ALA A 1 89 ? -9.771 0.908 1.225 1.00 92.69 89 ALA A N 1
ATOM 667 C CA . ALA A 1 89 ? -9.610 -0.177 2.187 1.00 92.69 89 ALA A CA 1
ATOM 668 C C . ALA A 1 89 ? -8.615 0.188 3.298 1.00 92.69 89 ALA A C 1
ATOM 670 O O . ALA A 1 89 ? -8.900 -0.015 4.481 1.00 92.69 89 ALA A O 1
ATOM 671 N N . LEU A 1 90 ? -7.485 0.801 2.936 1.00 93.06 90 LEU A N 1
ATOM 672 C CA . LEU A 1 90 ? -6.509 1.315 3.894 1.00 93.06 90 LEU A CA 1
ATOM 673 C C . LEU A 1 90 ? -7.075 2.437 4.764 1.00 93.06 90 LEU A C 1
ATOM 675 O O . LEU A 1 90 ? -6.813 2.448 5.961 1.00 93.06 90 LEU A O 1
ATOM 679 N N . GLN A 1 91 ? -7.843 3.371 4.202 1.00 93.62 91 GLN A N 1
ATOM 680 C CA . GLN A 1 91 ? -8.501 4.440 4.956 1.00 93.62 91 GLN A CA 1
ATOM 681 C C . GLN A 1 91 ? -9.441 3.850 6.009 1.00 93.62 91 GLN A C 1
ATOM 683 O O . GLN A 1 91 ? -9.335 4.201 7.179 1.00 93.62 91 GLN A O 1
ATOM 688 N N . THR A 1 92 ? -10.264 2.867 5.632 1.00 92.56 92 THR A N 1
ATOM 689 C CA . THR A 1 92 ? -11.171 2.208 6.583 1.00 92.56 92 THR A CA 1
ATOM 690 C C . THR A 1 92 ? -10.406 1.522 7.721 1.00 92.56 92 THR A C 1
ATOM 692 O O . THR A 1 92 ? -10.782 1.641 8.887 1.00 92.56 92 THR A O 1
ATOM 695 N N . LEU A 1 93 ? -9.302 0.833 7.407 1.00 92.19 93 LEU A N 1
ATOM 696 C CA . LEU A 1 93 ? -8.440 0.226 8.424 1.00 92.19 93 LEU A CA 1
ATOM 697 C C . LEU A 1 93 ? -7.811 1.288 9.340 1.00 92.19 93 LEU A C 1
ATOM 699 O O . LEU A 1 93 ? -7.824 1.127 10.560 1.00 92.19 93 LEU A O 1
ATOM 703 N N . ARG A 1 94 ? -7.277 2.372 8.764 1.00 92.75 94 ARG A N 1
ATOM 704 C CA . ARG A 1 94 ? -6.662 3.481 9.507 1.00 92.75 94 ARG A CA 1
ATOM 705 C C . ARG A 1 94 ? -7.649 4.138 10.460 1.00 92.75 94 ARG A C 1
ATOM 707 O O . ARG A 1 94 ? -7.281 4.378 11.603 1.00 92.75 94 ARG A O 1
ATOM 714 N N . ASP A 1 95 ? -8.885 4.367 10.031 1.00 93.44 95 ASP A N 1
ATOM 715 C CA . ASP A 1 95 ? -9.922 4.980 10.866 1.00 93.44 95 ASP A CA 1
ATOM 716 C C . ASP A 1 95 ? -10.322 4.071 12.030 1.00 93.44 95 ASP A C 1
ATOM 718 O O . ASP A 1 95 ? -10.450 4.529 13.169 1.00 93.44 95 ASP A O 1
ATOM 722 N N . ALA A 1 96 ? -10.456 2.767 11.775 1.00 91.69 96 ALA A N 1
ATOM 723 C CA . ALA A 1 96 ? -10.784 1.791 12.807 1.00 91.69 96 ALA A CA 1
ATOM 724 C C . ALA A 1 96 ? -9.656 1.660 13.846 1.00 91.69 96 ALA A C 1
ATOM 726 O O . ALA A 1 96 ? -9.901 1.744 15.050 1.00 91.69 96 ALA A O 1
ATOM 727 N N . VAL A 1 97 ? -8.407 1.507 13.390 1.00 92.06 97 VAL A N 1
ATOM 728 C CA . VAL A 1 97 ? -7.236 1.431 14.279 1.00 92.06 97 VAL A CA 1
ATOM 729 C C . VAL A 1 97 ? -7.027 2.756 15.008 1.00 92.06 97 VAL A C 1
ATOM 731 O O . VAL A 1 97 ? -6.791 2.759 16.212 1.00 92.06 97 VAL A O 1
ATOM 734 N N . GLY A 1 98 ? -7.148 3.885 14.314 1.00 93.44 98 GLY A N 1
ATOM 735 C CA . GLY A 1 98 ? -7.010 5.211 14.903 1.00 93.44 98 GLY A CA 1
ATOM 736 C C . GLY A 1 98 ? -8.024 5.451 16.020 1.00 93.44 98 GLY A C 1
ATOM 737 O O . GLY A 1 98 ? -7.649 5.848 17.123 1.00 93.44 98 GLY A O 1
ATOM 738 N N . THR A 1 99 ? -9.289 5.099 15.777 1.00 93.25 99 THR A N 1
ATOM 739 C CA . THR A 1 99 ? -10.362 5.160 16.781 1.00 93.25 99 THR A CA 1
ATOM 740 C C . THR A 1 99 ? -10.042 4.294 17.997 1.00 93.25 99 THR A C 1
ATOM 742 O O . THR A 1 99 ? -10.102 4.778 19.125 1.00 93.25 99 THR A O 1
ATOM 745 N N . ALA A 1 100 ? -9.645 3.037 17.785 1.00 91.44 100 ALA A N 1
ATOM 746 C CA . ALA A 1 100 ? -9.315 2.117 18.873 1.00 91.44 100 ALA A CA 1
ATOM 747 C C . ALA A 1 100 ? -8.100 2.569 19.703 1.00 91.44 100 ALA A C 1
ATOM 749 O O . ALA A 1 100 ? -8.030 2.297 20.900 1.00 91.44 100 ALA A O 1
ATOM 750 N N . LEU A 1 101 ? -7.149 3.268 19.078 1.00 90.81 101 LEU A N 1
ATOM 751 C CA . LEU A 1 101 ? -5.952 3.801 19.730 1.00 90.81 101 LEU A CA 1
ATOM 752 C C . LEU A 1 101 ? -6.120 5.240 20.247 1.00 90.81 101 LEU A C 1
ATOM 754 O O . LEU A 1 101 ? -5.178 5.782 20.824 1.00 90.81 101 LEU A O 1
ATOM 758 N N . GLY A 1 102 ? -7.272 5.878 20.022 1.00 94.69 102 GLY A N 1
ATOM 759 C CA . GLY A 1 102 ? -7.518 7.268 20.408 1.00 94.69 102 GLY A CA 1
ATOM 760 C C . GLY A 1 102 ? -6.621 8.289 19.694 1.00 94.69 102 GLY A C 1
ATOM 761 O O . GLY A 1 102 ? -6.284 9.316 20.281 1.00 94.69 102 GLY A O 1
ATOM 762 N N . ARG A 1 103 ? -6.198 8.019 18.450 1.00 92.69 103 ARG A N 1
ATOM 763 C CA . ARG A 1 103 ? -5.314 8.905 17.668 1.00 92.69 103 ARG A CA 1
ATOM 764 C C . ARG A 1 103 ? -5.633 8.885 16.177 1.00 92.69 103 ARG A C 1
ATOM 766 O O . ARG A 1 103 ? -6.075 7.878 15.643 1.00 92.69 103 ARG A O 1
ATOM 773 N N . SER A 1 104 ? -5.348 9.986 15.485 1.00 94.25 104 SER A N 1
ATOM 774 C CA . SER A 1 104 ? -5.440 10.030 14.022 1.00 94.25 104 SER A CA 1
ATOM 775 C C . SER A 1 104 ? -4.221 9.359 13.385 1.00 94.25 104 SER A C 1
ATOM 777 O O . SER A 1 104 ? -3.095 9.573 13.835 1.00 94.25 104 SER A O 1
ATOM 779 N N . LEU A 1 105 ? -4.445 8.555 12.344 1.00 92.12 105 LEU A N 1
ATOM 780 C CA . LEU A 1 105 ? -3.393 7.881 11.584 1.00 92.12 105 LEU A CA 1
ATOM 781 C C . LEU A 1 105 ? -3.362 8.400 10.147 1.00 92.12 105 LEU A C 1
ATOM 783 O O . LEU A 1 105 ? -4.377 8.419 9.449 1.00 92.12 105 LEU A O 1
ATOM 787 N N . VAL A 1 106 ? -2.170 8.764 9.682 1.00 90.62 106 VAL A N 1
ATOM 788 C CA . VAL A 1 106 ? -1.944 9.266 8.324 1.00 90.62 106 VAL A CA 1
ATOM 789 C C . VAL A 1 106 ? -1.108 8.254 7.551 1.00 90.62 106 VAL A C 1
ATOM 791 O O . VAL A 1 106 ? -0.125 7.730 8.067 1.00 90.62 106 VAL A O 1
ATOM 794 N N . CYS A 1 107 ? -1.499 7.980 6.306 1.00 89.56 107 CYS A N 1
ATOM 795 C CA . CYS A 1 107 ? -0.643 7.262 5.370 1.00 89.56 107 CYS A CA 1
ATOM 796 C C . CYS A 1 107 ? 0.381 8.256 4.812 1.00 89.56 107 CYS A C 1
ATOM 798 O O . CYS A 1 107 ? 0.039 9.056 3.945 1.00 89.56 107 CYS A O 1
ATOM 800 N N . ALA A 1 108 ? 1.599 8.253 5.357 1.00 87.25 108 ALA A N 1
ATOM 801 C CA . ALA A 1 108 ? 2.651 9.174 4.925 1.00 87.25 108 ALA A CA 1
ATOM 802 C C . ALA A 1 108 ? 3.157 8.836 3.517 1.00 87.25 108 ALA A C 1
ATOM 804 O O . ALA A 1 108 ? 3.330 9.724 2.688 1.00 87.25 108 ALA A O 1
ATOM 805 N N . GLU A 1 109 ? 3.352 7.546 3.242 1.00 87.69 109 GLU A N 1
ATOM 806 C CA . GLU A 1 109 ? 3.878 7.055 1.975 1.00 87.69 109 GLU A CA 1
ATOM 807 C C . GLU A 1 109 ? 3.218 5.731 1.594 1.00 87.69 109 GLU A C 1
ATOM 809 O O . GLU A 1 109 ? 2.876 4.909 2.446 1.00 87.69 109 GLU A O 1
ATOM 814 N N . GLN A 1 110 ? 3.073 5.517 0.289 1.00 92.50 110 GLN A N 1
ATOM 815 C CA . GLN A 1 110 ? 2.637 4.259 -0.297 1.00 92.50 110 GLN A CA 1
ATOM 816 C C . GLN A 1 110 ? 3.482 3.991 -1.541 1.00 92.50 110 GLN A C 1
ATOM 818 O O . GLN A 1 110 ? 3.709 4.890 -2.352 1.00 92.50 110 GLN A O 1
ATOM 823 N N . TYR A 1 111 ? 3.945 2.757 -1.717 1.00 93.62 111 TYR A N 1
ATOM 824 C CA . TYR A 1 111 ? 4.759 2.381 -2.867 1.00 93.62 111 TYR A CA 1
ATOM 825 C C . TYR A 1 111 ? 4.583 0.905 -3.230 1.00 93.62 111 TYR A C 1
ATOM 827 O O . TYR A 1 111 ? 4.289 0.067 -2.377 1.00 93.62 111 TYR A O 1
ATOM 835 N N . TYR A 1 112 ? 4.823 0.579 -4.498 1.00 95.44 112 TYR A N 1
ATOM 836 C CA . TYR A 1 112 ? 5.124 -0.786 -4.913 1.00 95.44 112 TYR A CA 1
ATOM 837 C C . TYR A 1 112 ? 6.583 -1.116 -4.614 1.00 95.44 112 TYR A C 1
ATOM 839 O O . TYR A 1 112 ? 7.454 -0.248 -4.683 1.00 95.44 112 TYR A O 1
ATOM 847 N N . SER A 1 113 ? 6.845 -2.382 -4.298 1.00 91.88 113 SER A N 1
ATOM 848 C CA . SER A 1 113 ? 8.181 -2.900 -4.014 1.00 91.88 113 SER A CA 1
ATOM 849 C C . SER A 1 113 ? 8.361 -4.254 -4.686 1.00 91.88 113 SER A C 1
ATOM 851 O O . SER A 1 113 ? 7.552 -5.154 -4.469 1.00 91.88 113 SER A O 1
ATOM 853 N N . ILE A 1 114 ? 9.423 -4.406 -5.474 1.00 90.12 114 ILE A N 1
ATOM 854 C CA . ILE A 1 114 ? 9.770 -5.650 -6.166 1.00 90.12 114 ILE A CA 1
ATOM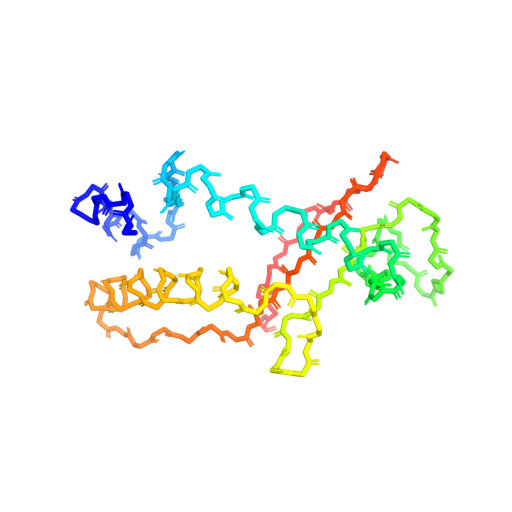 855 C C . ILE A 1 114 ? 11.144 -6.107 -5.681 1.00 90.12 114 ILE A C 1
ATOM 857 O O . ILE A 1 114 ? 12.130 -5.373 -5.756 1.00 90.12 114 ILE A O 1
ATOM 861 N N . HIS A 1 115 ? 11.196 -7.340 -5.178 1.00 84.81 115 HIS A N 1
ATOM 862 C CA . HIS A 1 115 ? 12.428 -8.002 -4.762 1.00 84.81 115 HIS A CA 1
ATOM 863 C C . HIS A 1 115 ? 12.835 -8.988 -5.850 1.00 84.81 115 HIS A C 1
ATOM 865 O O . HIS A 1 115 ? 12.161 -9.996 -6.077 1.00 84.81 115 HIS A O 1
ATOM 871 N N . ARG A 1 116 ? 13.935 -8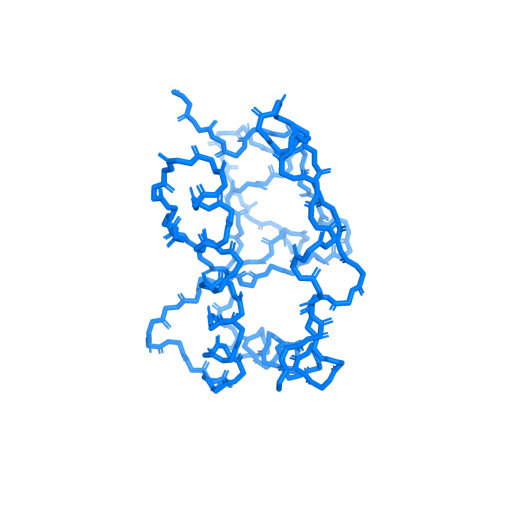.688 -6.541 1.00 79.19 116 ARG A N 1
ATOM 872 C CA . ARG A 1 116 ? 14.535 -9.619 -7.499 1.00 79.19 116 ARG A CA 1
ATOM 873 C C . ARG A 1 116 ? 15.285 -10.718 -6.758 1.00 79.19 116 ARG A C 1
ATOM 875 O O . ARG A 1 116 ? 15.481 -10.661 -5.546 1.00 79.19 116 ARG A O 1
ATOM 882 N N . ARG A 1 117 ? 15.691 -11.761 -7.480 1.00 76.19 117 ARG A N 1
ATOM 883 C CA . ARG A 1 117 ? 16.445 -12.875 -6.895 1.00 76.19 117 ARG A CA 1
ATOM 884 C C . ARG A 1 117 ? 17.719 -12.343 -6.222 1.00 76.19 117 ARG A C 1
ATOM 886 O O . ARG A 1 117 ? 18.576 -11.792 -6.895 1.00 76.19 117 ARG A O 1
ATOM 893 N N . GLY A 1 118 ? 17.840 -12.540 -4.909 1.00 69.31 118 GLY A N 1
ATOM 894 C CA . GLY A 1 118 ? 18.960 -12.023 -4.109 1.00 69.31 118 GLY A CA 1
ATOM 895 C C . GLY A 1 118 ? 18.753 -10.611 -3.543 1.00 69.31 118 GLY A C 1
ATOM 896 O O . GLY A 1 118 ? 19.595 -10.153 -2.777 1.00 69.31 118 GLY A O 1
ATOM 897 N N . GLY A 1 119 ? 17.642 -9.948 -3.873 1.00 67.38 119 GLY A N 1
ATOM 898 C CA . GLY A 1 119 ? 17.224 -8.700 -3.246 1.00 67.38 119 GLY A CA 1
ATOM 899 C C . GLY A 1 119 ? 16.706 -8.960 -1.837 1.00 67.38 119 GLY A C 1
ATOM 900 O O . GLY A 1 119 ? 15.726 -9.683 -1.651 1.00 67.38 119 GLY A O 1
ATOM 901 N N . ASP A 1 120 ? 17.356 -8.352 -0.855 1.00 68.88 120 ASP A N 1
ATOM 902 C CA . ASP A 1 120 ? 17.013 -8.464 0.560 1.00 68.88 120 ASP A CA 1
ATOM 903 C C . ASP A 1 120 ? 16.858 -7.066 1.161 1.00 68.88 120 ASP A C 1
ATOM 905 O O . ASP A 1 120 ? 17.334 -6.075 0.606 1.00 68.88 120 ASP A O 1
ATOM 909 N N . LEU A 1 121 ? 16.143 -6.993 2.277 1.00 72.06 121 LEU A N 1
ATOM 910 C CA . LEU A 1 121 ? 16.076 -5.810 3.110 1.00 72.06 121 LEU A CA 1
ATOM 911 C C . LEU A 1 121 ? 16.542 -6.223 4.501 1.00 72.06 121 LEU A C 1
ATOM 913 O O . LEU A 1 121 ? 15.782 -6.798 5.281 1.00 72.06 121 LEU A O 1
ATOM 917 N N . THR A 1 122 ? 17.814 -5.945 4.785 1.00 72.62 122 THR A N 1
ATOM 918 C CA . THR A 1 122 ? 18.428 -6.310 6.065 1.00 72.62 122 THR A CA 1
ATOM 919 C C . THR A 1 122 ? 17.663 -5.712 7.246 1.00 72.62 122 THR A C 1
ATOM 921 O O . THR A 1 122 ? 16.897 -4.753 7.113 1.00 72.62 122 THR A O 1
ATOM 924 N N . ARG A 1 123 ? 17.851 -6.298 8.434 1.00 78.69 123 ARG A N 1
ATOM 925 C CA . ARG A 1 123 ? 17.181 -5.849 9.657 1.00 78.69 123 ARG A CA 1
ATOM 926 C C . ARG A 1 123 ? 17.407 -4.348 9.872 1.00 78.69 123 ARG A C 1
ATOM 928 O O . ARG A 1 123 ? 18.532 -3.914 10.097 1.00 78.69 123 ARG A O 1
ATOM 935 N N . HIS A 1 124 ? 16.317 -3.593 9.873 1.00 75.88 124 HIS A N 1
ATOM 936 C CA . HIS A 1 124 ? 16.293 -2.149 10.069 1.00 75.88 124 HIS A CA 1
ATOM 937 C C . HIS A 1 124 ? 15.077 -1.759 10.918 1.00 75.88 124 HIS A C 1
ATOM 939 O O . HIS A 1 124 ? 14.231 -2.597 11.235 1.00 75.88 124 HIS A O 1
ATOM 945 N N . MET A 1 125 ? 15.033 -0.490 11.312 1.00 79.75 125 MET A N 1
ATOM 946 C CA . MET A 1 125 ? 13.862 0.153 11.900 1.00 79.75 125 MET A CA 1
ATOM 947 C C . MET A 1 125 ? 13.295 1.117 10.860 1.00 79.75 125 MET A C 1
ATOM 949 O O . MET A 1 125 ? 14.060 1.891 10.283 1.00 79.75 125 MET A O 1
ATOM 953 N N . ASP A 1 126 ? 11.984 1.065 10.625 1.00 77.44 126 ASP A N 1
ATOM 954 C CA . ASP A 1 126 ? 11.308 1.980 9.694 1.00 77.44 126 ASP A CA 1
ATOM 955 C C . ASP A 1 126 ? 11.292 3.424 10.227 1.00 77.44 126 ASP A C 1
ATOM 957 O O . ASP A 1 126 ? 11.409 4.380 9.461 1.00 77.44 126 ASP A O 1
ATOM 961 N N . GLU A 1 127 ? 11.199 3.599 11.549 1.00 71.62 127 GLU A N 1
ATOM 962 C CA . GLU A 1 127 ? 11.241 4.913 12.193 1.00 71.62 127 GLU A CA 1
ATOM 963 C C . GLU A 1 127 ? 12.691 5.381 12.399 1.00 71.62 127 GLU A C 1
ATOM 965 O O . GLU A 1 127 ? 13.500 4.708 13.044 1.00 71.62 127 GLU A O 1
ATOM 970 N N . ARG A 1 128 ? 13.018 6.575 11.887 1.00 48.78 128 ARG A N 1
ATOM 971 C CA . ARG A 1 128 ? 14.175 7.348 12.357 1.00 48.78 128 ARG A CA 1
ATOM 972 C C . ARG A 1 128 ? 13.707 8.200 13.536 1.00 48.78 128 ARG A C 1
ATOM 974 O O . ARG A 1 128 ? 12.907 9.110 13.331 1.00 48.78 128 ARG A O 1
ATOM 981 N N . HIS A 1 129 ? 14.165 7.875 14.743 1.00 34.53 129 HIS A N 1
ATOM 982 C CA . HIS A 1 129 ? 14.065 8.770 15.899 1.00 34.53 129 HIS A CA 1
ATOM 983 C C . HIS A 1 129 ? 15.084 9.905 15.788 1.00 34.53 129 HIS A C 1
ATOM 985 O O . HIS A 1 129 ? 16.228 9.621 15.360 1.00 34.53 129 HIS A O 1
#

Sequence (129 aa):
GMLVDLSAIDYSTIARGGVFTSRAFLPPALIASLRDDALALESQGHFAPSGLSNTAQISQGFGDNDRLVRAVTPDLEGDRDARREFDRALQTLRDAVGTALGRSLVCAEQYYSIHRRGGDLTRHMDERH

Radius of gyration: 16.96 Å; chains: 1; bounding box: 46×25×42 Å

Foldseek 3Di:
DFPDPLVPDPLVCVLVVHDDDDPRGGDPVLVVQVVVQLVVCVVVVQWDFDPLDPDPDDDDDDDPQGKIKHWDDPPDDGDPPSVVVVVVSVVVNQVSSCVSNVHHDDDPTDMDIDGDVVHDRPDDDPDDD

pLDDT: mean 83.11, std 16.09, range [34.53, 98.19]